Protein AF-A0A1Y3SH62-F1 (afdb_monomer_lite)

Sequence (81 aa):
MGTHESRMQLIKAMHIVVCSMNDEEAYARWIYLVPDCATVDDFDDIAQDDDLYGDCCDLFRELVQEYGKSGFYSIGDYRSF

Structure (mmCIF, N/CA/C/O backbone):
data_AF-A0A1Y3SH62-F1
#
_entry.id   AF-A0A1Y3SH62-F1
#
loop_
_atom_site.group_PDB
_atom_site.id
_atom_site.type_symbol
_atom_site.label_atom_id
_atom_site.label_alt_id
_atom_site.lab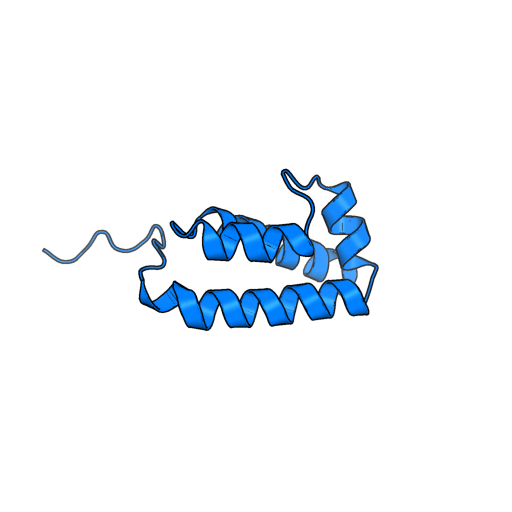el_comp_id
_atom_site.label_asym_id
_atom_site.label_entity_id
_atom_site.label_seq_id
_atom_site.pdbx_PDB_ins_code
_atom_site.Cartn_x
_atom_site.Cartn_y
_atom_site.Cartn_z
_atom_site.occupancy
_atom_site.B_iso_or_equiv
_atom_site.auth_seq_id
_atom_site.auth_comp_id
_atom_site.auth_asym_id
_atom_site.auth_atom_id
_atom_site.pdbx_PDB_model_num
ATOM 1 N N . MET A 1 1 ? 1.751 10.994 -20.961 1.00 47.41 1 MET A N 1
ATOM 2 C CA . MET A 1 1 ? 2.718 10.924 -19.844 1.00 47.41 1 MET A CA 1
ATOM 3 C C . MET A 1 1 ? 1.917 10.747 -18.568 1.00 47.41 1 MET A C 1
ATOM 5 O O . MET A 1 1 ? 1.013 11.546 -18.372 1.00 47.41 1 MET A O 1
ATOM 9 N N . GLY A 1 2 ? 2.218 9.743 -17.741 1.00 57.50 2 GLY A N 1
ATOM 10 C CA . GLY A 1 2 ? 1.975 9.882 -16.299 1.00 57.50 2 GLY A CA 1
ATOM 11 C C . GLY A 1 2 ? 0.920 9.011 -15.609 1.00 57.50 2 GLY A C 1
ATOM 12 O O . GLY A 1 2 ? 0.459 9.433 -14.564 1.00 57.50 2 GLY A O 1
ATOM 13 N N . THR A 1 3 ? 0.516 7.836 -16.106 1.00 79.88 3 THR A N 1
ATOM 14 C CA . THR A 1 3 ? -0.281 6.913 -15.261 1.00 79.88 3 THR A CA 1
ATOM 15 C C . THR A 1 3 ? 0.633 6.034 -14.414 1.00 79.88 3 THR A C 1
ATOM 17 O O . THR A 1 3 ? 0.615 6.146 -13.196 1.00 79.88 3 THR A O 1
ATOM 20 N N . HIS A 1 4 ? 1.508 5.247 -15.041 1.00 88.75 4 HIS A N 1
ATOM 21 C CA . HIS A 1 4 ? 2.388 4.301 -14.338 1.00 88.75 4 HIS A CA 1
ATOM 22 C C . HIS A 1 4 ? 3.330 4.961 -13.322 1.00 88.75 4 HIS A C 1
ATOM 24 O O . HIS A 1 4 ? 3.314 4.639 -12.140 1.00 88.75 4 HIS A O 1
ATOM 30 N N . GLU A 1 5 ? 4.108 5.954 -13.757 1.00 89.31 5 GLU 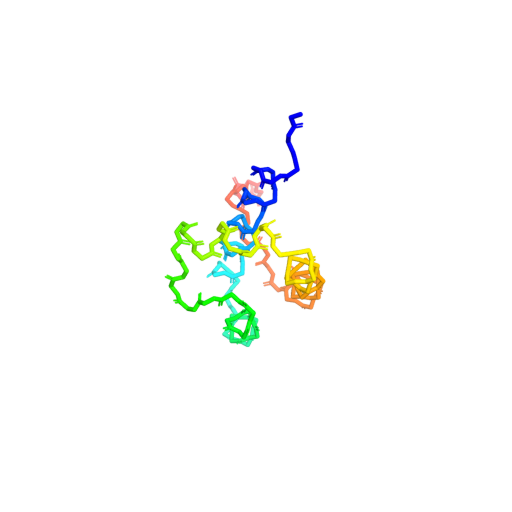A N 1
ATOM 31 C CA . GLU A 1 5 ? 5.074 6.632 -12.885 1.00 89.31 5 GLU A CA 1
ATOM 32 C C . GLU A 1 5 ? 4.393 7.321 -11.691 1.00 89.31 5 GLU A C 1
ATOM 34 O O . GLU A 1 5 ? 4.886 7.255 -10.566 1.00 89.31 5 GLU A O 1
ATOM 39 N N . SER A 1 6 ? 3.219 7.923 -11.905 1.00 91.94 6 SER A N 1
ATOM 40 C CA . SER A 1 6 ? 2.434 8.533 -10.830 1.00 91.94 6 SER A CA 1
ATOM 41 C C . SER A 1 6 ? 1.856 7.493 -9.871 1.00 91.94 6 SER A C 1
ATOM 43 O O . SER A 1 6 ? 1.849 7.732 -8.666 1.00 91.94 6 SER A O 1
ATOM 45 N N . ARG A 1 7 ? 1.433 6.323 -10.365 1.00 94.50 7 ARG A N 1
ATOM 46 C CA . ARG A 1 7 ? 0.995 5.204 -9.517 1.00 94.50 7 ARG A CA 1
ATOM 47 C C . ARG A 1 7 ? 2.132 4.676 -8.659 1.00 94.50 7 ARG A C 1
ATOM 49 O O . ARG A 1 7 ? 1.959 4.535 -7.452 1.00 94.50 7 ARG A O 1
ATOM 56 N N . MET A 1 8 ? 3.305 4.488 -9.256 1.00 94.62 8 MET A N 1
ATOM 57 C CA . MET A 1 8 ? 4.508 4.030 -8.565 1.00 94.62 8 MET A CA 1
ATOM 58 C C . MET A 1 8 ? 4.951 5.019 -7.474 1.00 94.62 8 MET A C 1
ATOM 60 O O . MET A 1 8 ? 5.311 4.624 -6.367 1.00 94.62 8 MET A O 1
ATOM 64 N N . GLN A 1 9 ? 4.903 6.324 -7.757 1.00 93.12 9 GLN A N 1
ATOM 65 C CA . GLN A 1 9 ? 5.177 7.353 -6.750 1.00 93.12 9 GLN A CA 1
ATOM 66 C C . GLN A 1 9 ? 4.132 7.342 -5.630 1.00 93.12 9 GLN A C 1
ATOM 68 O O . GLN A 1 9 ? 4.489 7.492 -4.460 1.00 93.12 9 GLN A O 1
ATOM 73 N N . LEU A 1 10 ? 2.858 7.134 -5.969 1.00 94.62 10 LEU A N 1
ATOM 74 C CA . LEU A 1 10 ? 1.786 7.126 -4.984 1.00 94.62 10 LEU A CA 1
ATOM 75 C C . LEU A 1 10 ? 1.865 5.907 -4.058 1.00 94.62 10 LEU A C 1
ATOM 77 O O . LEU A 1 10 ? 1.788 6.092 -2.849 1.00 94.62 10 LEU A O 1
ATOM 81 N N . ILE A 1 11 ? 2.086 4.694 -4.579 1.00 95.62 11 ILE A N 1
ATOM 82 C CA . ILE A 1 11 ? 2.182 3.487 -3.739 1.00 95.62 11 ILE A CA 1
ATOM 83 C C . ILE A 1 11 ? 3.385 3.554 -2.788 1.00 95.62 11 ILE A C 1
ATOM 85 O O . ILE A 1 11 ? 3.262 3.214 -1.612 1.00 95.62 11 ILE A O 1
ATOM 89 N N . LYS A 1 12 ? 4.516 4.112 -3.244 1.00 94.44 12 LYS A N 1
ATOM 90 C CA . LYS A 1 12 ? 5.681 4.395 -2.389 1.00 94.44 12 LYS A CA 1
ATOM 91 C C . LYS A 1 12 ? 5.329 5.362 -1.260 1.00 94.44 12 LYS A C 1
ATOM 93 O O . LYS A 1 12 ? 5.695 5.126 -0.111 1.00 94.44 12 LYS A O 1
ATOM 98 N N . ALA A 1 13 ? 4.607 6.438 -1.573 1.00 94.31 13 ALA A N 1
ATOM 99 C CA . ALA A 1 13 ? 4.173 7.405 -0.571 1.00 94.31 13 ALA A CA 1
ATOM 100 C C . ALA A 1 13 ? 3.193 6.786 0.441 1.00 94.31 13 ALA A C 1
ATOM 102 O O . ALA A 1 13 ? 3.353 7.002 1.641 1.00 94.31 13 ALA A O 1
ATOM 103 N N . MET A 1 14 ? 2.225 5.984 -0.018 1.00 94.56 14 MET A N 1
ATOM 104 C CA . MET A 1 14 ? 1.294 5.262 0.857 1.00 94.56 14 MET A CA 1
ATOM 105 C C . MET A 1 14 ? 2.033 4.318 1.803 1.00 94.56 14 MET A C 1
ATOM 107 O O . MET A 1 14 ? 1.790 4.356 3.006 1.00 94.56 14 MET A O 1
ATOM 111 N N . HIS A 1 15 ? 2.975 3.529 1.277 1.00 94.31 15 HIS A N 1
ATOM 112 C CA . HIS A 1 15 ? 3.770 2.607 2.080 1.00 94.31 15 HIS A CA 1
ATOM 113 C C . HIS A 1 15 ? 4.548 3.343 3.178 1.00 94.31 15 HIS A C 1
ATOM 115 O O . HIS A 1 15 ? 4.473 2.953 4.337 1.00 94.31 15 HIS A O 1
ATOM 121 N N . ILE A 1 16 ? 5.206 4.465 2.857 1.00 91.25 16 ILE A N 1
ATOM 122 C CA . ILE A 1 16 ? 5.894 5.299 3.859 1.00 91.25 16 ILE A CA 1
ATOM 123 C C . ILE A 1 16 ? 4.922 5.785 4.939 1.00 91.25 16 ILE A C 1
ATOM 125 O O . ILE A 1 16 ? 5.244 5.729 6.125 1.00 91.25 16 ILE A O 1
ATOM 129 N N . VAL A 1 17 ? 3.739 6.258 4.541 1.00 90.25 17 VAL A N 1
ATOM 130 C CA . VAL A 1 17 ? 2.728 6.748 5.482 1.00 90.25 17 VAL A CA 1
ATOM 131 C C . VAL A 1 17 ? 2.269 5.630 6.414 1.00 90.25 17 VAL A C 1
ATOM 133 O O . VAL A 1 17 ? 2.274 5.841 7.624 1.00 90.25 17 VAL A O 1
ATOM 136 N N . VAL A 1 18 ? 1.939 4.445 5.897 1.00 89.56 18 VAL A N 1
ATOM 137 C CA . VAL A 1 18 ? 1.506 3.318 6.736 1.00 89.56 18 VAL A CA 1
ATOM 138 C C . VAL A 1 18 ? 2.628 2.833 7.653 1.00 89.56 18 VAL A C 1
ATOM 140 O O . VAL A 1 18 ? 2.390 2.650 8.839 1.00 89.56 18 VAL A O 1
ATOM 143 N N . CYS A 1 19 ? 3.867 2.725 7.166 1.00 88.06 19 CYS A N 1
ATOM 144 C CA . CYS A 1 19 ? 5.025 2.396 8.008 1.00 88.06 19 CYS A CA 1
ATOM 145 C C . CYS A 1 19 ? 5.278 3.434 9.113 1.00 88.06 19 CYS A C 1
ATOM 147 O O . CYS A 1 19 ? 5.900 3.125 10.125 1.00 88.06 19 CYS A O 1
ATOM 149 N N . SER A 1 20 ? 4.838 4.679 8.909 1.00 86.06 20 SER A N 1
ATOM 150 C CA . SER A 1 20 ? 4.936 5.748 9.907 1.00 86.06 20 SER A CA 1
ATOM 151 C C . SER A 1 20 ? 3.748 5.808 10.869 1.00 86.06 20 SER A C 1
ATOM 153 O O . SER A 1 20 ? 3.824 6.510 11.879 1.00 86.06 20 SER A O 1
ATOM 155 N N . MET A 1 21 ? 2.653 5.094 10.581 1.00 83.62 21 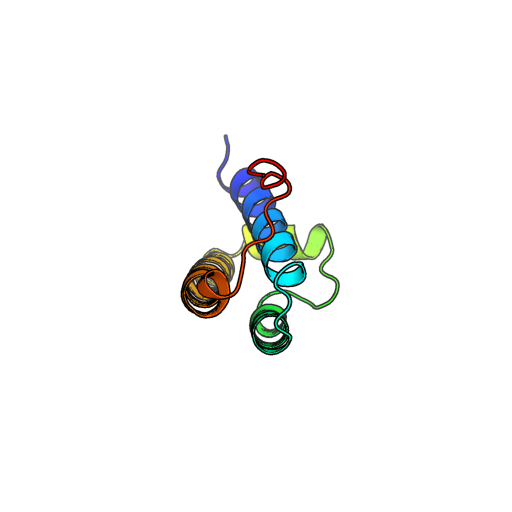MET A N 1
ATOM 156 C CA . MET A 1 21 ? 1.561 4.942 11.535 1.00 83.62 21 MET A CA 1
ATOM 157 C C . MET A 1 21 ? 2.088 4.099 12.696 1.00 83.62 21 MET A C 1
ATOM 159 O O . MET A 1 21 ? 2.533 2.973 12.503 1.00 83.62 21 MET A O 1
ATOM 163 N N . ASN A 1 22 ? 2.063 4.647 13.911 1.00 76.50 22 ASN A N 1
ATOM 164 C CA . ASN A 1 22 ? 2.453 3.930 15.127 1.00 76.50 22 ASN A CA 1
ATOM 165 C C . ASN A 1 22 ? 1.354 2.935 15.553 1.00 76.50 22 ASN A C 1
ATOM 167 O O . ASN A 1 22 ? 0.863 2.984 16.680 1.00 76.50 22 ASN A O 1
ATOM 171 N N . ASP A 1 23 ? 0.918 2.100 14.612 1.00 83.94 23 ASP A N 1
ATOM 172 C CA . ASP A 1 23 ? -0.151 1.126 14.760 1.00 83.94 23 ASP A CA 1
ATOM 173 C C . ASP A 1 23 ? 0.228 -0.167 14.018 1.00 83.94 23 ASP A C 1
ATOM 175 O O . ASP A 1 23 ? 0.271 -0.224 12.786 1.00 83.94 23 ASP A O 1
ATOM 179 N N . GLU A 1 24 ? 0.552 -1.204 14.793 1.00 86.06 24 GLU A N 1
ATOM 180 C CA . GLU A 1 24 ? 0.984 -2.501 14.264 1.00 86.06 24 GLU A CA 1
ATOM 181 C C . GLU A 1 24 ? -0.136 -3.222 13.500 1.00 86.06 24 GLU A C 1
ATOM 183 O O . GLU A 1 24 ? 0.158 -3.973 12.572 1.00 86.06 24 GLU A O 1
ATOM 188 N N . GLU A 1 25 ? -1.408 -2.978 13.835 1.00 88.06 25 GLU A N 1
ATOM 189 C CA . GLU A 1 25 ? -2.561 -3.572 13.148 1.00 88.06 25 GLU A CA 1
ATOM 190 C C . GLU A 1 25 ? -2.701 -2.972 11.741 1.00 88.06 25 GLU A C 1
ATOM 192 O O . GLU A 1 25 ? -2.911 -3.696 10.764 1.00 88.06 25 GLU A O 1
ATOM 197 N N . ALA A 1 26 ? -2.508 -1.654 11.616 1.00 87.38 26 ALA A N 1
ATOM 198 C CA . ALA A 1 26 ? -2.498 -0.972 10.325 1.00 87.38 26 ALA A CA 1
ATOM 199 C C . ALA A 1 26 ? -1.362 -1.476 9.422 1.00 87.38 26 ALA A C 1
ATOM 201 O O . ALA A 1 26 ? -1.589 -1.774 8.245 1.00 87.38 26 ALA A O 1
ATOM 202 N N . TYR A 1 27 ? -0.156 -1.633 9.980 1.00 89.56 27 TYR A N 1
ATOM 203 C CA . TYR A 1 27 ? 0.977 -2.208 9.255 1.00 89.56 27 TYR A CA 1
ATOM 204 C C . TYR A 1 27 ? 0.716 -3.663 8.849 1.00 89.56 27 TYR A C 1
ATOM 206 O O . TYR A 1 27 ? 0.887 -4.016 7.682 1.00 89.56 27 TYR A O 1
ATOM 214 N N . ALA A 1 28 ? 0.237 -4.494 9.779 1.00 91.44 28 ALA A N 1
ATOM 215 C CA . ALA A 1 28 ? -0.067 -5.900 9.529 1.00 91.44 28 ALA A CA 1
ATOM 216 C C . ALA A 1 28 ? -1.109 -6.077 8.417 1.00 91.44 28 ALA A C 1
ATOM 218 O O . ALA A 1 28 ? -0.974 -6.977 7.593 1.00 91.44 28 ALA A O 1
ATOM 219 N N . ARG A 1 29 ? -2.126 -5.208 8.353 1.00 93.38 29 ARG A N 1
ATOM 220 C CA . ARG A 1 29 ? -3.116 -5.203 7.265 1.00 93.38 29 ARG A CA 1
ATOM 221 C C . ARG A 1 29 ? -2.496 -4.808 5.926 1.00 93.38 29 ARG A C 1
ATOM 223 O O . ARG A 1 29 ? -2.794 -5.437 4.916 1.00 93.38 29 ARG A O 1
ATOM 230 N N . TRP A 1 30 ? -1.632 -3.797 5.912 1.00 94.50 30 TRP A N 1
ATOM 231 C CA . TRP A 1 30 ? -0.979 -3.316 4.692 1.00 94.50 30 TRP A CA 1
ATOM 232 C C . TRP A 1 30 ? -0.080 -4.362 4.039 1.00 94.50 30 TRP A C 1
ATOM 234 O O . TRP A 1 30 ? -0.119 -4.527 2.817 1.00 94.50 30 TRP A O 1
ATOM 244 N N . ILE A 1 31 ? 0.670 -5.120 4.845 1.00 93.62 31 ILE A N 1
ATOM 245 C CA . ILE A 1 31 ? 1.606 -6.121 4.320 1.00 93.62 31 ILE A CA 1
ATOM 246 C C . ILE A 1 31 ? 0.937 -7.357 3.688 1.00 93.62 31 ILE A C 1
ATOM 248 O O . ILE A 1 31 ? 1.620 -8.201 3.112 1.00 93.62 31 ILE A O 1
ATOM 252 N N . TYR A 1 32 ? -0.396 -7.479 3.767 1.00 92.81 32 TYR A N 1
ATOM 253 C CA . TYR A 1 32 ? -1.137 -8.493 3.006 1.00 92.81 32 TYR A CA 1
ATOM 254 C C . TYR A 1 32 ? -1.228 -8.172 1.512 1.00 92.81 32 TYR A C 1
ATOM 256 O O . TYR A 1 32 ? -1.377 -9.096 0.715 1.00 92.81 32 TYR A O 1
ATOM 264 N N . LEU A 1 33 ? -1.171 -6.889 1.139 1.00 92.62 33 LEU A N 1
ATOM 265 C CA . LEU A 1 33 ? -1.231 -6.447 -0.258 1.00 92.62 33 LEU A CA 1
ATOM 266 C C . LEU A 1 33 ? 0.142 -6.031 -0.784 1.00 92.62 33 LEU A C 1
ATOM 268 O O . LEU A 1 33 ? 0.495 -6.356 -1.914 1.00 92.62 33 LEU A O 1
ATOM 272 N N . VAL A 1 34 ? 0.920 -5.323 0.033 1.00 92.50 34 VAL A N 1
ATOM 273 C CA . VAL A 1 34 ? 2.262 -4.860 -0.331 1.00 92.50 34 VAL A CA 1
ATOM 274 C C . VAL A 1 34 ? 3.294 -5.719 0.394 1.00 92.50 34 VAL A C 1
ATOM 276 O O . VAL A 1 34 ? 3.196 -5.834 1.609 1.00 92.50 34 VAL A O 1
ATOM 279 N N . PRO A 1 35 ? 4.299 -6.299 -0.283 1.00 91.12 35 PRO A N 1
ATOM 280 C CA . PRO A 1 35 ? 5.304 -7.119 0.386 1.00 91.12 35 PRO A CA 1
ATOM 281 C C . PRO A 1 35 ? 5.961 -6.415 1.581 1.00 91.12 35 PRO A C 1
ATOM 283 O O . PRO A 1 35 ? 6.248 -5.214 1.544 1.00 91.12 35 PRO A O 1
ATOM 286 N N . ASP A 1 36 ? 6.231 -7.175 2.643 1.00 87.94 36 ASP A N 1
ATOM 287 C CA . ASP A 1 36 ? 7.068 -6.694 3.742 1.00 87.94 36 ASP A CA 1
ATOM 288 C C . ASP A 1 36 ? 8.465 -6.345 3.203 1.00 87.94 36 ASP A C 1
ATOM 290 O O . ASP A 1 36 ? 9.036 -7.091 2.406 1.00 87.94 36 ASP A O 1
ATOM 294 N N . CYS A 1 37 ? 9.005 -5.196 3.614 1.00 87.38 37 CYS A N 1
ATOM 295 C CA . CYS A 1 37 ? 10.231 -4.625 3.042 1.00 87.38 37 CYS A CA 1
ATOM 296 C C . CYS A 1 37 ? 10.194 -4.461 1.503 1.00 87.38 37 CYS A C 1
ATOM 298 O O . CYS A 1 37 ? 11.183 -4.760 0.830 1.00 87.38 37 CYS A O 1
ATOM 300 N N . ALA A 1 38 ? 9.075 -3.972 0.954 1.00 91.06 38 ALA A N 1
ATOM 301 C CA . ALA A 1 38 ? 8.888 -3.790 -0.487 1.00 91.06 38 ALA A CA 1
ATOM 302 C C . ALA A 1 38 ? 10.026 -3.010 -1.174 1.00 91.06 38 ALA A C 1
ATOM 304 O O . ALA A 1 38 ? 10.474 -1.943 -0.733 1.00 91.06 38 ALA A O 1
ATOM 305 N N . THR A 1 39 ? 10.472 -3.553 -2.302 1.00 93.81 39 THR A N 1
ATOM 306 C CA . THR A 1 39 ? 11.506 -3.000 -3.173 1.00 93.81 39 THR A CA 1
ATOM 307 C C . THR A 1 39 ? 10.906 -2.131 -4.277 1.00 93.81 39 THR A C 1
ATOM 309 O O . THR A 1 39 ? 9.694 -2.031 -4.451 1.00 93.81 39 THR A O 1
ATOM 312 N N . VAL A 1 40 ? 11.770 -1.469 -5.054 1.00 92.44 40 VAL A N 1
ATOM 313 C CA . VAL A 1 40 ? 11.327 -0.675 -6.211 1.00 92.44 40 VAL A CA 1
ATOM 314 C C . VAL A 1 40 ? 10.584 -1.528 -7.236 1.00 92.44 40 VAL A C 1
ATOM 316 O O . VAL A 1 40 ? 9.609 -1.027 -7.791 1.00 92.44 40 VAL A O 1
ATOM 319 N N . ASP A 1 41 ? 11.018 -2.770 -7.441 1.00 94.44 41 ASP A N 1
ATOM 320 C CA . ASP A 1 41 ? 10.413 -3.682 -8.410 1.00 94.44 41 ASP A CA 1
ATOM 321 C C . ASP A 1 41 ? 9.019 -4.122 -7.936 1.00 94.44 41 ASP A C 1
ATOM 323 O O . ASP A 1 41 ? 8.078 -4.087 -8.719 1.00 94.44 41 ASP A O 1
ATOM 327 N N . ASP A 1 42 ? 8.835 -4.373 -6.633 1.00 94.69 42 ASP A N 1
ATOM 328 C CA . ASP A 1 42 ? 7.512 -4.688 -6.069 1.00 94.69 42 ASP A CA 1
ATOM 329 C C . ASP A 1 42 ? 6.508 -3.544 -6.297 1.00 94.69 42 ASP A C 1
ATOM 331 O O . ASP A 1 42 ? 5.352 -3.762 -6.658 1.00 94.69 42 ASP A O 1
ATOM 335 N N . PHE A 1 43 ? 6.946 -2.292 -6.123 1.00 94.12 43 PHE A N 1
ATOM 336 C CA . PHE A 1 43 ? 6.097 -1.130 -6.403 1.00 94.12 43 PHE A CA 1
ATOM 337 C C . PHE A 1 43 ? 5.801 -0.951 -7.894 1.00 94.12 43 PHE A C 1
ATOM 339 O O . PHE A 1 43 ? 4.768 -0.373 -8.237 1.00 94.12 43 PHE A O 1
ATOM 346 N N . ASP A 1 44 ? 6.714 -1.377 -8.765 1.00 94.69 44 ASP A N 1
ATOM 347 C CA . ASP A 1 44 ? 6.528 -1.336 -10.212 1.00 94.69 44 ASP A CA 1
ATOM 348 C C . ASP A 1 44 ? 5.499 -2.383 -10.654 1.00 94.69 44 ASP A C 1
ATOM 350 O O . ASP A 1 44 ? 4.568 -2.041 -11.382 1.00 94.69 44 ASP A O 1
ATOM 354 N N . ASP A 1 45 ? 5.592 -3.604 -10.125 1.00 94.62 45 ASP A N 1
ATOM 355 C CA . ASP A 1 45 ? 4.627 -4.681 -10.361 1.00 94.62 45 ASP A CA 1
ATOM 356 C C . ASP A 1 45 ? 3.219 -4.276 -9.893 1.00 94.62 45 ASP A C 1
ATOM 358 O O . ASP A 1 45 ? 2.257 -4.375 -10.656 1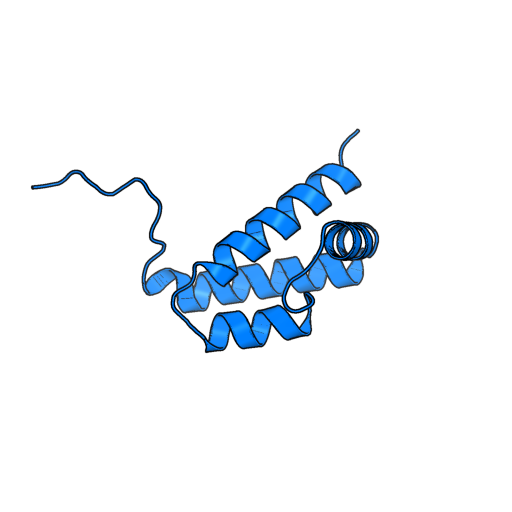.00 94.62 45 ASP A O 1
ATOM 362 N N . ILE A 1 46 ? 3.097 -3.704 -8.687 1.00 94.25 46 ILE A N 1
ATOM 363 C CA . ILE A 1 46 ? 1.816 -3.186 -8.175 1.00 94.25 46 ILE A CA 1
ATOM 364 C C . ILE A 1 46 ? 1.272 -2.059 -9.061 1.00 94.25 46 ILE A C 1
ATOM 366 O O . ILE A 1 46 ? 0.073 -1.982 -9.298 1.00 94.25 46 ILE A O 1
ATOM 370 N N . ALA A 1 47 ? 2.119 -1.149 -9.547 1.00 94.00 47 ALA A N 1
ATOM 371 C CA . ALA A 1 47 ? 1.664 -0.022 -10.362 1.00 94.00 47 ALA A CA 1
ATOM 372 C C . ALA A 1 47 ? 1.198 -0.438 -11.775 1.00 94.00 47 ALA A C 1
ATOM 374 O O . ALA A 1 47 ? 0.377 0.272 -12.378 1.00 94.00 47 ALA A O 1
ATOM 375 N N . GLN A 1 48 ? 1.701 -1.568 -12.285 1.00 94.75 48 GLN A N 1
ATOM 376 C CA . GLN A 1 48 ? 1.284 -2.166 -13.556 1.00 94.75 48 GLN A CA 1
ATOM 377 C C . GLN A 1 48 ? -0.032 -2.946 -13.450 1.00 94.75 48 GLN A C 1
ATOM 379 O O . GLN A 1 48 ? -0.748 -3.043 -14.448 1.00 94.75 48 GLN A O 1
ATOM 384 N N . ASP A 1 49 ? -0.364 -3.470 -12.270 1.00 94.62 49 ASP A N 1
ATOM 385 C CA . ASP A 1 49 ? -1.597 -4.213 -12.018 1.00 94.62 49 ASP A CA 1
ATOM 386 C C . ASP A 1 49 ? -2.727 -3.273 -11.562 1.00 94.62 49 ASP A C 1
ATOM 388 O O . ASP A 1 49 ? -2.670 -2.637 -10.508 1.00 94.62 49 ASP A O 1
ATOM 392 N N . ASP A 1 50 ? -3.767 -3.149 -12.391 1.00 93.19 50 ASP A N 1
ATOM 393 C CA . ASP A 1 50 ? -4.874 -2.230 -12.133 1.00 93.19 50 ASP A CA 1
ATOM 394 C C . ASP A 1 50 ? -5.693 -2.596 -10.894 1.00 93.19 50 ASP A C 1
ATOM 396 O O . ASP A 1 50 ? -6.079 -1.693 -10.141 1.00 93.19 50 ASP A O 1
ATOM 400 N N . ASP A 1 51 ? -5.927 -3.890 -10.690 1.00 94.69 51 ASP A N 1
ATOM 401 C CA . ASP A 1 51 ? -6.757 -4.402 -9.607 1.00 94.69 51 ASP A CA 1
ATOM 402 C C . ASP A 1 51 ? -5.981 -4.313 -8.289 1.00 94.69 51 ASP A C 1
ATOM 404 O O . ASP A 1 51 ? -6.464 -3.717 -7.324 1.00 94.69 51 ASP A O 1
ATOM 408 N N . LEU A 1 52 ? -4.724 -4.772 -8.275 1.00 94.12 52 LEU A N 1
ATOM 409 C CA . LEU A 1 52 ? -3.872 -4.716 -7.084 1.00 94.12 52 LEU A CA 1
ATOM 410 C C . LEU A 1 52 ? -3.589 -3.274 -6.644 1.00 94.12 52 LEU A C 1
ATOM 412 O O . LEU A 1 52 ? -3.596 -2.962 -5.449 1.00 94.12 52 LEU A O 1
ATOM 416 N N . TYR A 1 53 ? -3.377 -2.362 -7.597 1.00 94.56 53 TYR A N 1
ATOM 417 C CA . TYR A 1 53 ? -3.246 -0.941 -7.292 1.00 94.56 53 TYR A CA 1
ATOM 418 C C . TYR A 1 53 ? -4.531 -0.361 -6.689 1.00 94.56 53 TYR A C 1
ATOM 420 O O . TYR A 1 53 ? -4.464 0.447 -5.756 1.00 94.56 53 TYR A O 1
ATOM 428 N N . GLY A 1 54 ? -5.691 -0.745 -7.231 1.00 95.00 54 GLY A N 1
ATOM 429 C CA . GLY A 1 54 ? -7.002 -0.358 -6.714 1.00 95.00 54 GLY A CA 1
ATOM 430 C C . GLY A 1 54 ? -7.185 -0.796 -5.264 1.00 95.00 54 GLY A C 1
ATOM 431 O O . GLY A 1 54 ? -7.451 0.046 -4.403 1.00 95.00 54 GLY A O 1
ATOM 432 N N . ASP A 1 55 ? -6.919 -2.071 -4.986 1.00 96.00 55 ASP A N 1
ATOM 433 C CA . ASP A 1 55 ? -7.005 -2.657 -3.647 1.00 96.00 55 ASP A CA 1
ATOM 434 C C . ASP A 1 55 ? -6.079 -1.941 -2.652 1.00 96.00 55 ASP A C 1
ATOM 436 O O . ASP A 1 55 ? -6.490 -1.604 -1.538 1.00 96.00 55 ASP A O 1
ATOM 440 N N . CYS A 1 56 ? -4.848 -1.614 -3.063 1.00 95.31 56 CYS A N 1
ATOM 441 C CA . CYS A 1 56 ? -3.924 -0.834 -2.238 1.00 95.31 56 CYS A CA 1
ATOM 442 C C . CYS A 1 56 ? -4.468 0.570 -1.926 1.00 95.31 56 CYS A C 1
ATOM 444 O O . CYS A 1 56 ? -4.351 1.046 -0.796 1.00 95.31 56 CYS A O 1
ATOM 446 N N . CYS A 1 57 ? -5.069 1.250 -2.907 1.00 95.12 57 CYS A N 1
ATOM 447 C CA . CYS A 1 57 ? -5.639 2.585 -2.713 1.00 95.12 57 CYS A CA 1
ATOM 448 C C . CYS A 1 57 ? -6.837 2.569 -1.755 1.00 95.12 57 CYS A C 1
ATOM 450 O O . CYS A 1 57 ? -6.997 3.488 -0.944 1.00 95.12 57 CYS A O 1
ATOM 452 N N . ASP A 1 58 ? -7.685 1.549 -1.863 1.00 95.25 58 ASP A N 1
ATOM 453 C CA . ASP A 1 58 ? -8.866 1.400 -1.022 1.00 95.25 58 ASP A CA 1
ATOM 454 C C . ASP A 1 58 ? -8.477 1.025 0.409 1.00 95.25 58 ASP A C 1
ATOM 456 O O . ASP A 1 58 ? -8.904 1.712 1.343 1.00 95.25 58 ASP A O 1
ATOM 460 N N . LEU A 1 59 ? -7.562 0.066 0.591 1.00 94.75 59 LEU A N 1
ATOM 461 C CA . LEU A 1 59 ? -7.030 -0.270 1.912 1.00 94.75 59 LEU A CA 1
ATOM 462 C C . LEU A 1 59 ? -6.332 0.931 2.558 1.00 94.75 59 LEU A C 1
ATOM 464 O O . LEU A 1 59 ? -6.572 1.230 3.726 1.00 94.75 59 LEU A O 1
ATOM 468 N N . PHE A 1 60 ? -5.509 1.671 1.810 1.00 93.50 60 PHE A N 1
ATOM 469 C CA . PHE A 1 60 ? -4.864 2.877 2.331 1.00 93.50 60 PHE A CA 1
ATOM 470 C C . PHE A 1 60 ? -5.891 3.891 2.846 1.00 93.50 60 PHE A C 1
ATOM 472 O O . PHE A 1 60 ? -5.719 4.463 3.923 1.00 93.50 60 PHE A O 1
ATOM 479 N N . ARG A 1 61 ? -6.985 4.105 2.102 1.00 91.69 61 ARG A N 1
ATOM 480 C CA . ARG A 1 61 ? -8.063 5.012 2.514 1.00 91.69 61 ARG A CA 1
ATOM 481 C C . ARG A 1 61 ? -8.708 4.555 3.820 1.00 91.69 61 ARG A C 1
ATOM 483 O O . ARG A 1 61 ? -8.957 5.400 4.679 1.00 91.69 61 ARG A O 1
ATOM 490 N N . GLU A 1 62 ? -8.967 3.260 3.971 1.00 91.06 62 GLU A N 1
ATOM 491 C CA . GLU A 1 62 ? -9.506 2.689 5.209 1.00 91.06 62 GLU A CA 1
ATOM 492 C C . GLU A 1 62 ? -8.549 2.901 6.384 1.00 91.06 62 GLU A C 1
ATOM 494 O O . GLU A 1 62 ? -8.950 3.467 7.401 1.00 91.06 62 GLU A O 1
ATOM 499 N N . LEU A 1 63 ? -7.269 2.552 6.216 1.00 89.69 63 LEU A N 1
ATOM 500 C CA . LEU A 1 63 ? -6.250 2.697 7.259 1.00 89.69 63 LEU A CA 1
ATOM 501 C C . LEU A 1 63 ? -6.089 4.159 7.699 1.00 89.69 63 LEU A C 1
ATOM 503 O O . LEU A 1 63 ? -6.053 4.468 8.888 1.00 89.69 63 LEU A O 1
ATOM 507 N N . VAL A 1 64 ? -6.070 5.097 6.751 1.00 87.12 64 VAL A N 1
ATOM 508 C CA . VAL A 1 64 ? -6.018 6.536 7.043 1.00 87.12 64 VAL A CA 1
ATOM 509 C C . VAL A 1 64 ? -7.268 7.019 7.788 1.00 87.12 64 VAL A C 1
ATOM 511 O O . VAL A 1 64 ? -7.158 7.871 8.667 1.00 87.12 64 VAL A O 1
ATOM 514 N N . GLN A 1 65 ? -8.461 6.513 7.469 1.00 84.38 65 GLN A N 1
ATOM 515 C CA . GLN A 1 65 ? -9.697 6.919 8.153 1.00 84.38 65 GLN A CA 1
ATOM 516 C C . GLN A 1 65 ? -9.806 6.351 9.571 1.00 84.38 65 GLN A C 1
ATOM 518 O O . GLN A 1 65 ?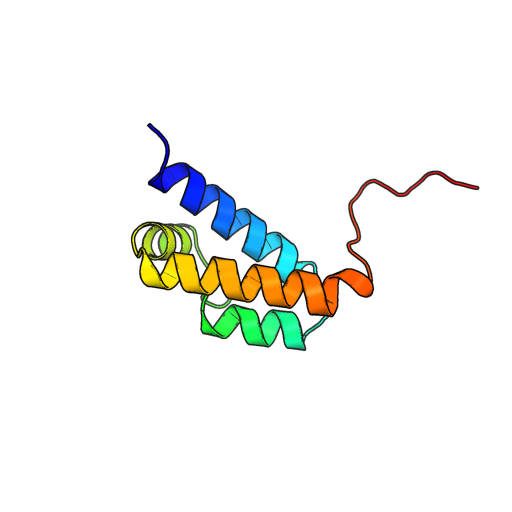 -10.286 7.043 10.475 1.00 84.38 65 GLN A O 1
ATOM 523 N N . GLU A 1 66 ? -9.379 5.106 9.750 1.00 81.62 66 GLU A N 1
ATOM 524 C CA . GLU A 1 66 ? -9.457 4.370 11.007 1.00 81.62 66 GLU A CA 1
ATOM 525 C C . GLU A 1 66 ? -8.368 4.829 11.987 1.00 81.62 66 GLU A C 1
ATOM 527 O O . GLU A 1 66 ? -8.671 5.212 13.118 1.00 81.62 66 GLU A O 1
ATOM 532 N N . TYR A 1 67 ? -7.121 4.917 11.519 1.00 71.25 67 TYR A N 1
ATOM 533 C CA . TYR A 1 67 ? -5.948 5.174 12.360 1.00 71.25 67 TYR A CA 1
ATOM 534 C C . TYR A 1 67 ? -5.422 6.609 12.267 1.00 71.25 67 TYR A C 1
ATOM 536 O O . TYR A 1 67 ? -4.735 7.085 13.172 1.00 71.25 67 TYR A O 1
ATOM 544 N N . GLY A 1 68 ? -5.812 7.369 11.240 1.00 62.8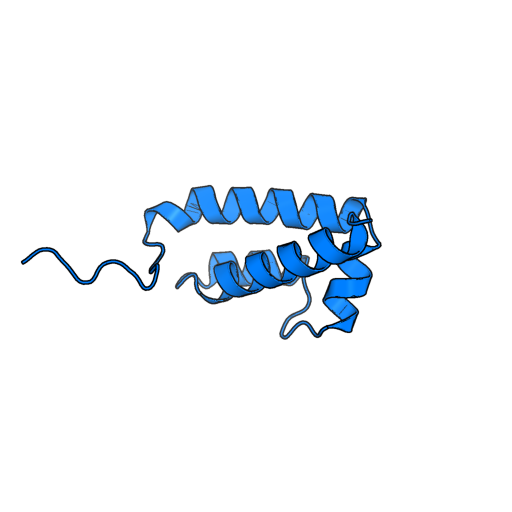1 68 GLY A N 1
ATOM 545 C CA . GLY A 1 68 ? -5.413 8.772 11.089 1.00 62.81 68 GLY A CA 1
ATOM 546 C C . GLY A 1 68 ? -5.942 9.708 12.178 1.00 62.81 68 GLY A C 1
ATOM 547 O O . GLY A 1 68 ? -5.384 10.785 12.394 1.00 62.81 68 GLY A O 1
ATOM 548 N N . LYS A 1 69 ? -6.982 9.297 12.916 1.00 60.81 69 LYS A N 1
ATOM 549 C CA . LYS A 1 69 ? -7.482 10.029 14.092 1.00 60.81 69 LYS A CA 1
ATOM 550 C C . LYS A 1 69 ? -6.550 9.943 15.307 1.00 60.81 69 LYS A C 1
ATOM 552 O O . LYS A 1 69 ? -6.659 10.794 16.185 1.00 60.81 69 LYS A O 1
ATOM 557 N N . SER A 1 70 ? -5.632 8.975 15.342 1.00 54.50 70 SER A N 1
ATOM 558 C CA . SER A 1 70 ? -4.685 8.765 16.450 1.00 54.50 70 SER A CA 1
ATOM 559 C C . SER A 1 70 ? -3.336 9.473 16.261 1.00 54.50 70 SER A C 1
ATOM 561 O O . SER A 1 70 ? -2.464 9.353 17.117 1.00 54.50 70 SER A O 1
ATOM 563 N N . GLY A 1 71 ? -3.182 10.273 15.199 1.00 48.66 71 GLY A N 1
ATOM 564 C CA . GLY A 1 71 ? -2.054 11.187 15.028 1.00 48.66 71 GLY A CA 1
ATOM 565 C C . GLY A 1 71 ? -1.219 10.885 13.792 1.00 48.66 71 GLY A C 1
ATOM 566 O O . GLY A 1 71 ? -0.268 10.111 13.838 1.00 48.66 71 GLY A O 1
ATOM 567 N N . PHE A 1 72 ? -1.512 11.582 12.693 1.00 48.31 72 PHE A N 1
ATOM 568 C CA . PHE A 1 72 ? -0.487 11.832 11.686 1.00 48.31 72 PHE A CA 1
ATOM 569 C C . PHE A 1 72 ? 0.565 12.755 12.302 1.00 48.31 72 PHE A C 1
ATOM 571 O O . PHE A 1 72 ? 0.333 13.955 12.446 1.00 48.31 72 PHE A O 1
ATOM 578 N N . TYR A 1 73 ? 1.737 12.222 12.643 1.00 49.03 73 TYR A N 1
ATOM 579 C CA . TYR A 1 73 ? 2.911 13.055 12.893 1.00 49.03 73 TYR A CA 1
ATOM 580 C C . TYR A 1 73 ? 3.426 13.588 11.553 1.00 49.03 73 TYR A C 1
ATOM 582 O O . TYR A 1 73 ? 4.423 13.121 11.008 1.00 49.03 73 TYR A O 1
ATOM 590 N N . SER A 1 74 ? 2.746 14.589 10.994 1.00 42.94 74 SER A N 1
ATOM 591 C CA . SER A 1 74 ? 3.373 15.421 9.976 1.00 42.94 74 SER A CA 1
ATOM 592 C C . SER A 1 74 ? 4.498 16.210 10.648 1.00 42.94 74 SER A C 1
ATOM 594 O O . SER A 1 74 ? 4.240 16.975 11.581 1.00 42.94 74 SER A O 1
ATOM 596 N N . ILE A 1 75 ? 5.737 16.037 10.174 1.00 46.84 75 ILE A N 1
ATOM 597 C CA . ILE A 1 75 ? 6.851 16.966 10.419 1.00 46.84 75 ILE A CA 1
ATOM 598 C C . ILE A 1 75 ? 6.355 18.360 10.014 1.00 46.84 75 ILE A C 1
ATOM 600 O O . ILE A 1 75 ? 6.304 18.700 8.836 1.00 46.84 75 ILE A O 1
ATOM 604 N N . GLY A 1 76 ? 5.887 19.137 10.985 1.00 44.84 76 GLY A N 1
ATOM 605 C CA . GLY A 1 76 ? 5.205 20.400 10.721 1.00 44.84 76 GLY A CA 1
ATOM 606 C C . GLY A 1 76 ? 4.602 21.045 11.960 1.00 44.84 76 GLY A C 1
ATOM 607 O O . GLY A 1 76 ? 4.628 22.268 12.054 1.00 44.84 76 GLY A O 1
ATOM 608 N N . ASP A 1 77 ? 4.155 20.265 12.947 1.00 44.16 77 ASP A N 1
ATOM 609 C CA . ASP A 1 77 ? 3.455 20.830 14.109 1.00 44.16 77 ASP A CA 1
ATOM 610 C C . ASP A 1 77 ? 4.365 21.083 15.326 1.00 44.16 77 ASP A C 1
ATOM 612 O O . ASP A 1 77 ? 4.101 20.683 16.457 1.00 44.16 77 ASP A O 1
ATOM 616 N N . TYR A 1 78 ? 5.481 21.777 15.082 1.00 46.94 78 TYR A N 1
ATOM 617 C CA . TYR A 1 78 ? 6.215 22.499 16.125 1.00 46.94 78 TYR A CA 1
ATOM 618 C C . TYR A 1 78 ? 5.958 23.994 15.959 1.00 46.94 78 TYR A C 1
ATOM 620 O O . TYR A 1 78 ? 6.840 24.712 15.491 1.00 46.94 78 TYR A O 1
ATOM 628 N N . ARG A 1 79 ? 4.766 24.478 16.321 1.00 45.31 79 ARG A N 1
ATOM 629 C CA . ARG A 1 79 ? 4.558 25.870 16.770 1.00 45.31 79 ARG A CA 1
ATOM 630 C C . ARG A 1 79 ? 3.129 26.077 17.254 1.00 45.31 79 ARG A C 1
ATOM 632 O O . ARG A 1 79 ? 2.271 26.507 16.494 1.00 45.31 79 ARG A O 1
ATOM 639 N N . SER A 1 80 ? 2.923 25.860 18.548 1.00 43.34 80 SER A N 1
ATOM 640 C CA . SER A 1 80 ? 2.038 26.682 19.383 1.00 43.34 80 SER A CA 1
ATOM 641 C C . SER A 1 80 ? 2.343 26.406 20.860 1.00 43.34 80 SER A C 1
ATOM 643 O O . SER A 1 80 ? 1.732 25.539 21.477 1.00 43.34 80 SER A O 1
ATOM 645 N N . PHE A 1 81 ? 3.320 27.139 21.397 1.00 48.25 81 PHE A N 1
ATOM 646 C CA . PHE A 1 81 ? 3.371 27.550 22.802 1.00 48.25 81 PHE A CA 1
ATOM 647 C C . PHE A 1 81 ? 3.408 29.076 22.822 1.00 48.25 81 PHE A C 1
ATOM 649 O O . PHE A 1 81 ? 4.083 29.639 21.925 1.00 48.25 81 PHE A O 1
#

Foldseek 3Di:
DDQLVVLLVVLVVLLVQQVPQPDVVSVVVLCVLQPDVHDSVSSSVCSPDPVSSVVNVVSSVVSCVVRVVVDDPDPPPPDDD

Secondary structure (DSSP, 8-state):
--SHHHHHHHHHHHHHHHHHSS-HHHHHHHTTTS-TT--HHHHHHHHH-HHHHHHHHHHHHHHHHHHGGGT---TT-----

pLDDT: mean 82.9, std 17.34, range [42.94, 96.0]

Radius of gyration: 13.77 Å; chains: 1; bounding box: 21×36×43 Å